Protein AF-A0A022KW13-F1 (afdb_monomer_lite)

Organism: NCBI:txid1249481

pLDDT: mean 88.08, std 11.49, range [49.09, 96.88]

Sequence (107 aa):
MLDVDGVTGADLTTGTSSSFSKFVAGTVDCEAESSAAGLAVYDEAMREAVTLLHGLDESNTVIGGITGRMPDGTEFTPLELDPAFPTDDHRLDYVVAASLYPRYGLA

Secondary structure (DSSP, 8-state):
----TTEEEEEEEEEE-TTS-EEEEEEEEE--SSHHHHHHHHHHHHHHHHHHHHHTT-TT-EEEEEEEE-TTS-EE-GGGT-TT--SSS--GGG-BGGGGHHHHT--

Foldseek 3Di:
DPDQPQFPDWDWDWDADPVRATEIAGETEGEDPDPVVQVVSVLSVLLVVLVVCVVVVVQRYQYQRYWYAYPVGDIDTCQVQQPPDDPPDDDSRRHTSNSCCVVNVHD

Radius of gyration: 13.18 Å; chains: 1; bounding box: 30×30×30 Å

Structure (mmCIF, N/CA/C/O backbone):
data_AF-A0A022KW13-F1
#
_entry.id   AF-A0A022KW13-F1
#
loop_
_atom_site.group_PDB
_atom_site.id
_atom_site.type_symbol
_atom_site.label_atom_id
_atom_site.label_alt_id
_atom_site.label_comp_id
_atom_site.label_asym_id
_atom_site.label_entity_id
_atom_site.label_seq_id
_atom_site.pdbx_PDB_ins_code
_atom_site.Cartn_x
_atom_site.Cartn_y
_atom_site.Cartn_z
_atom_site.occupancy
_atom_site.B_iso_or_equiv
_atom_site.auth_seq_id
_atom_site.auth_comp_id
_atom_site.auth_asym_id
_atom_site.auth_atom_id
_atom_site.pdbx_PDB_model_num
ATOM 1 N N . MET A 1 1 ? -10.719 -0.969 -11.805 1.00 49.94 1 MET A N 1
ATOM 2 C CA . MET A 1 1 ? -10.786 -0.641 -10.372 1.00 49.94 1 MET A CA 1
ATOM 3 C C . MET A 1 1 ? -10.482 -1.937 -9.658 1.00 49.94 1 MET A C 1
ATOM 5 O O . MET A 1 1 ? -11.165 -2.911 -9.945 1.00 49.94 1 MET A O 1
ATOM 9 N N . LEU A 1 2 ? -9.376 -1.990 -8.921 1.00 58.41 2 LEU A N 1
ATOM 10 C CA . LEU A 1 2 ? -9.042 -3.148 -8.094 1.00 58.41 2 LEU A CA 1
ATOM 11 C C . LEU A 1 2 ? -9.985 -3.084 -6.891 1.00 58.41 2 LEU A C 1
ATOM 13 O O . LEU A 1 2 ? -9.966 -2.092 -6.170 1.00 58.41 2 LEU A O 1
ATOM 17 N N . ASP A 1 3 ? -10.886 -4.055 -6.790 1.00 76.19 3 ASP A N 1
ATOM 18 C CA . ASP A 1 3 ? -11.900 -4.134 -5.738 1.00 76.19 3 ASP A CA 1
ATOM 19 C C . ASP A 1 3 ? -11.314 -4.982 -4.609 1.00 76.19 3 ASP A C 1
ATOM 21 O O . ASP A 1 3 ? -11.212 -6.202 -4.734 1.00 76.19 3 ASP A O 1
ATOM 25 N N . VAL A 1 4 ? -10.807 -4.317 -3.573 1.00 85.94 4 VAL A N 1
ATOM 26 C CA . VAL A 1 4 ? -10.240 -4.969 -2.390 1.00 85.94 4 VAL A CA 1
ATOM 27 C C . VAL A 1 4 ? -11.296 -4.906 -1.300 1.00 85.94 4 VAL A C 1
ATOM 29 O O . VAL A 1 4 ? -11.722 -3.818 -0.914 1.00 85.94 4 VAL A O 1
ATOM 32 N N . ASP A 1 5 ? -11.728 -6.069 -0.819 1.00 90.06 5 ASP A N 1
ATOM 33 C CA . ASP A 1 5 ? -12.749 -6.143 0.222 1.00 90.06 5 ASP A CA 1
ATOM 34 C C . ASP A 1 5 ? -12.284 -5.410 1.490 1.00 90.06 5 ASP A C 1
ATOM 36 O O . ASP A 1 5 ? -11.147 -5.567 1.938 1.00 90.06 5 ASP A O 1
ATOM 40 N N . GLY A 1 6 ? -13.156 -4.566 2.041 1.00 89.38 6 GLY A N 1
ATOM 41 C CA . GLY A 1 6 ? -12.837 -3.691 3.173 1.00 89.38 6 GLY A CA 1
ATOM 42 C C . GLY A 1 6 ? -12.129 -2.376 2.818 1.00 89.38 6 GLY A C 1
ATOM 43 O O . GLY A 1 6 ? -12.008 -1.518 3.692 1.00 89.38 6 GLY A O 1
ATOM 44 N N . VAL A 1 7 ? -11.703 -2.147 1.570 1.00 93.19 7 VAL A N 1
ATOM 45 C CA . VAL A 1 7 ? -11.224 -0.822 1.136 1.00 93.19 7 VAL A CA 1
ATOM 46 C C . VAL A 1 7 ? -12.414 0.041 0.730 1.00 93.19 7 VAL A C 1
ATOM 48 O O . VAL A 1 7 ? -13.157 -0.280 -0.194 1.00 93.19 7 VAL A O 1
ATOM 51 N N . THR A 1 8 ? -12.585 1.173 1.408 1.00 93.56 8 THR A N 1
ATOM 52 C CA . THR A 1 8 ? -13.699 2.107 1.164 1.00 93.56 8 THR A CA 1
ATOM 53 C C . THR A 1 8 ? -13.294 3.318 0.333 1.00 93.56 8 THR A C 1
ATOM 55 O O . THR A 1 8 ? -14.151 3.998 -0.236 1.00 93.56 8 THR A O 1
ATOM 58 N N . GLY A 1 9 ? -11.992 3.574 0.217 1.00 92.25 9 GLY A N 1
ATOM 59 C CA . GLY A 1 9 ? -11.446 4.700 -0.522 1.00 92.25 9 GLY A CA 1
ATOM 60 C C . GLY A 1 9 ? -9.948 4.562 -0.750 1.00 92.25 9 GLY A C 1
ATOM 61 O O . GLY A 1 9 ? -9.243 3.878 -0.011 1.00 92.25 9 GLY A O 1
ATOM 62 N N . ALA A 1 10 ? -9.459 5.213 -1.800 1.00 92.94 10 ALA A N 1
ATOM 63 C CA . ALA A 1 10 ? -8.033 5.362 -2.041 1.00 92.94 10 ALA A CA 1
ATOM 64 C C . ALA A 1 10 ? -7.776 6.714 -2.713 1.00 92.94 10 ALA A C 1
ATOM 66 O O . ALA A 1 10 ? -8.260 6.965 -3.819 1.00 92.94 10 ALA A O 1
ATOM 67 N N . ASP A 1 11 ? -7.003 7.568 -2.050 1.00 94.12 11 ASP A N 1
ATOM 68 C CA . ASP A 1 11 ? -6.487 8.820 -2.599 1.00 94.12 11 ASP A CA 1
ATOM 69 C C . ASP A 1 11 ? -4.980 8.662 -2.771 1.00 94.12 11 ASP A C 1
ATOM 71 O O . ASP A 1 11 ? -4.214 8.777 -1.815 1.00 94.12 11 ASP A O 1
ATOM 75 N N . LEU A 1 12 ? -4.564 8.298 -3.986 1.00 92.94 12 LEU A N 1
ATOM 76 C CA . LEU A 1 12 ? -3.173 8.001 -4.313 1.00 92.94 12 LEU A CA 1
ATOM 77 C C . LEU A 1 12 ? -2.653 8.977 -5.361 1.00 92.94 12 LEU A C 1
ATOM 79 O O . LEU A 1 12 ? -3.295 9.250 -6.375 1.00 92.94 12 LEU A O 1
ATOM 83 N N . THR A 1 13 ? -1.434 9.450 -5.140 1.00 93.50 13 THR A N 1
ATOM 84 C CA . THR A 1 13 ? -0.678 10.279 -6.071 1.00 93.50 13 THR A CA 1
ATOM 85 C C . THR A 1 13 ? 0.599 9.564 -6.475 1.00 93.50 13 THR A C 1
ATOM 87 O O . THR A 1 13 ? 1.328 9.018 -5.647 1.00 93.50 13 THR A O 1
ATOM 90 N N . THR A 1 14 ? 0.898 9.620 -7.769 1.00 93.38 14 THR A N 1
ATOM 91 C CA . THR A 1 14 ? 2.166 9.159 -8.331 1.00 93.38 14 THR A CA 1
ATOM 92 C C . THR A 1 14 ? 3.017 10.347 -8.750 1.00 93.38 14 THR A C 1
ATOM 94 O O . THR A 1 14 ? 2.489 11.333 -9.269 1.00 93.38 14 THR A O 1
ATOM 97 N N . GLY A 1 15 ? 4.334 10.247 -8.621 1.00 92.88 15 GLY A N 1
ATOM 98 C CA . GLY A 1 15 ? 5.218 11.310 -9.078 1.00 92.88 15 GLY A CA 1
ATOM 99 C C . GLY A 1 15 ? 6.677 10.903 -9.164 1.00 92.88 15 GLY A C 1
ATOM 100 O O . GLY A 1 15 ? 7.035 9.728 -9.114 1.00 92.88 15 GLY A O 1
ATOM 101 N N . THR A 1 16 ? 7.531 11.909 -9.315 1.00 92.88 16 THR A N 1
ATOM 102 C CA . THR A 1 16 ? 8.985 11.761 -9.272 1.00 92.88 16 THR A CA 1
ATOM 103 C C . THR A 1 16 ? 9.536 12.719 -8.226 1.00 92.88 16 THR A C 1
ATOM 105 O O . THR A 1 16 ? 9.193 13.901 -8.220 1.00 92.88 16 THR A O 1
ATOM 108 N N . SER A 1 17 ? 10.353 12.205 -7.314 1.00 85.88 17 SER A N 1
ATOM 109 C CA . SER A 1 17 ? 10.981 12.986 -6.253 1.00 85.88 17 SER A CA 1
ATOM 110 C C . SER A 1 17 ? 12.130 13.850 -6.790 1.00 85.88 17 SER A C 1
ATOM 112 O O . SER A 1 17 ? 12.604 13.684 -7.917 1.00 85.88 17 SER A O 1
ATOM 114 N N . SER A 1 18 ? 12.653 14.742 -5.946 1.00 83.00 18 SER A N 1
ATOM 115 C CA . SER A 1 18 ? 13.866 15.521 -6.237 1.00 83.00 18 SER A CA 1
ATOM 116 C C . SER A 1 18 ? 15.128 14.662 -6.407 1.00 83.00 18 SER A C 1
ATOM 118 O O . SER A 1 18 ? 16.110 15.134 -6.976 1.00 83.00 18 SER A O 1
ATOM 120 N N . SER A 1 19 ? 15.103 13.404 -5.952 1.00 83.38 19 SER A N 1
ATOM 121 C CA . SER A 1 19 ? 16.158 12.411 -6.181 1.00 83.38 19 SER A CA 1
ATOM 122 C C . SER A 1 19 ? 15.963 11.603 -7.469 1.00 83.38 19 SER A C 1
ATOM 124 O O . SER A 1 19 ? 16.662 10.613 -7.663 1.00 83.38 19 SER A O 1
ATOM 126 N N . PHE A 1 20 ? 15.032 12.007 -8.342 1.00 85.50 20 PHE A N 1
ATOM 127 C CA . PHE A 1 20 ? 14.667 11.301 -9.577 1.00 85.50 20 PHE A CA 1
ATOM 128 C C . PHE A 1 20 ? 14.104 9.887 -9.354 1.00 85.50 20 PHE A C 1
ATOM 130 O O . PHE A 1 20 ? 14.108 9.063 -10.267 1.00 85.50 20 PHE A O 1
ATOM 137 N N . SER A 1 21 ? 13.580 9.611 -8.158 1.00 86.88 21 SER A N 1
ATOM 138 C CA . SER A 1 21 ? 12.922 8.343 -7.837 1.00 86.88 21 SER A CA 1
ATOM 139 C C . SER A 1 21 ? 11.426 8.453 -8.109 1.00 86.88 21 SER A C 1
ATOM 141 O O . SER A 1 21 ? 10.798 9.439 -7.719 1.00 86.88 21 SER A O 1
ATOM 143 N N . LYS A 1 22 ? 10.832 7.446 -8.755 1.00 93.94 22 LYS A N 1
ATOM 144 C CA . LYS A 1 22 ? 9.371 7.348 -8.849 1.00 93.94 22 LYS A CA 1
ATOM 145 C C . LYS A 1 22 ? 8.788 7.023 -7.479 1.00 93.94 22 LYS A C 1
ATOM 147 O O . LYS A 1 22 ? 9.405 6.285 -6.711 1.00 93.94 22 LYS A O 1
ATOM 152 N N . PHE A 1 23 ? 7.606 7.550 -7.188 1.00 94.12 23 PHE A N 1
ATOM 153 C CA . PHE A 1 23 ? 6.890 7.232 -5.958 1.00 94.12 23 PHE A CA 1
ATOM 154 C C . PHE A 1 23 ? 5.391 7.074 -6.194 1.00 94.12 23 PHE A C 1
ATOM 156 O O . PHE A 1 23 ? 4.827 7.684 -7.107 1.00 94.12 23 PHE A O 1
ATOM 163 N N . VAL A 1 24 ? 4.767 6.302 -5.311 1.00 94.25 24 VAL A N 1
ATOM 164 C CA . VAL A 1 24 ? 3.331 6.282 -5.043 1.00 94.25 24 VAL A CA 1
ATOM 165 C C . VAL A 1 24 ? 3.149 6.614 -3.565 1.00 94.25 24 VAL A C 1
ATOM 167 O O . VAL A 1 24 ? 3.822 6.044 -2.708 1.00 94.25 24 VAL A O 1
ATOM 170 N N . ALA A 1 25 ? 2.276 7.566 -3.266 1.00 93.69 25 ALA A N 1
ATOM 171 C CA . ALA A 1 25 ? 1.977 7.984 -1.903 1.00 93.69 25 ALA A CA 1
ATOM 172 C C . ALA A 1 25 ? 0.510 8.389 -1.783 1.00 93.69 25 ALA A C 1
ATOM 174 O O . ALA A 1 25 ? -0.116 8.744 -2.781 1.00 93.69 25 ALA A O 1
ATOM 175 N N . GLY A 1 26 ? -0.030 8.361 -0.572 1.00 93.69 26 GLY A N 1
ATOM 176 C CA . GLY A 1 26 ? -1.421 8.706 -0.322 1.00 93.69 26 GLY A CA 1
ATOM 177 C C . GLY A 1 26 ? -2.051 7.826 0.744 1.00 93.69 26 GLY A C 1
ATOM 178 O O . GLY A 1 26 ? -1.349 7.164 1.504 1.00 93.69 26 GLY A O 1
ATOM 179 N N . THR A 1 27 ? -3.378 7.841 0.814 1.00 96.00 27 THR A N 1
ATOM 180 C CA . THR A 1 27 ? -4.137 7.119 1.843 1.00 96.00 27 THR A CA 1
ATOM 181 C C . THR A 1 27 ? -5.036 6.058 1.221 1.00 96.00 27 THR A C 1
ATOM 183 O O . THR A 1 27 ? -5.680 6.306 0.202 1.00 96.00 27 THR A O 1
ATOM 186 N N . VAL A 1 28 ? -5.090 4.888 1.853 1.00 95.94 28 VAL A N 1
ATOM 187 C CA . VAL A 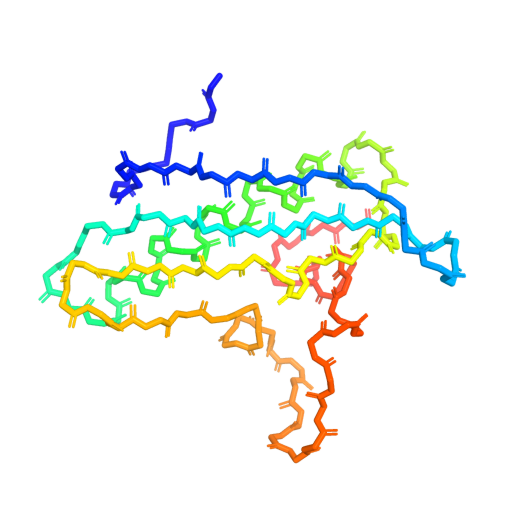1 28 ? -6.067 3.826 1.595 1.00 95.94 28 VAL A CA 1
ATOM 188 C C . VAL A 1 28 ? -6.985 3.728 2.809 1.00 95.94 28 VAL A C 1
ATOM 190 O O . VAL A 1 28 ? -6.551 3.341 3.894 1.00 95.94 28 VAL A O 1
ATOM 193 N N . ASP A 1 29 ? -8.252 4.083 2.638 1.00 96.69 29 ASP A N 1
ATOM 194 C CA . ASP A 1 29 ? -9.249 4.020 3.703 1.00 96.69 29 ASP A CA 1
ATOM 195 C C . ASP A 1 29 ? -9.745 2.575 3.864 1.00 96.69 29 ASP A C 1
ATOM 197 O O . ASP A 1 29 ? -10.296 1.978 2.936 1.00 96.69 29 ASP A O 1
ATOM 201 N N . CYS A 1 30 ? -9.542 2.012 5.053 1.00 94.75 30 CYS A N 1
ATOM 202 C CA . CYS A 1 30 ? -9.822 0.621 5.399 1.00 94.75 30 CYS A CA 1
ATOM 203 C C . CYS A 1 30 ? -10.948 0.560 6.439 1.00 94.75 30 CYS A C 1
ATOM 205 O O . CYS A 1 30 ? -10.830 1.133 7.523 1.00 94.75 30 CYS A O 1
ATOM 207 N N . GLU A 1 31 ? -12.025 -0.165 6.153 1.00 93.81 31 GLU A N 1
ATOM 208 C CA . GLU A 1 31 ? -13.115 -0.417 7.095 1.00 93.81 31 GLU A CA 1
ATOM 209 C C . GLU A 1 31 ? -12.999 -1.832 7.668 1.00 93.81 31 GLU A C 1
ATOM 211 O O . GLU A 1 31 ? -13.066 -2.826 6.949 1.00 93.81 31 GLU A O 1
ATOM 216 N N . ALA A 1 32 ? -12.792 -1.921 8.984 1.00 93.38 32 ALA A N 1
ATOM 217 C CA . ALA A 1 32 ? -12.640 -3.187 9.690 1.00 93.38 32 ALA A CA 1
ATOM 218 C C . ALA A 1 32 ? -13.026 -3.062 11.171 1.00 93.38 32 ALA A C 1
ATOM 220 O O . ALA A 1 32 ? -12.955 -1.985 11.761 1.00 93.38 32 ALA A O 1
ATOM 221 N N . GLU A 1 33 ? -13.385 -4.185 11.798 1.00 91.50 33 GLU A N 1
ATOM 222 C CA . GLU A 1 33 ? -13.813 -4.234 13.208 1.00 91.50 33 GLU A CA 1
ATOM 223 C C . GLU A 1 33 ? -12.647 -4.201 14.219 1.00 91.50 33 GLU A C 1
ATOM 225 O O . GLU A 1 33 ? -12.865 -4.068 15.422 1.00 91.50 33 GLU A O 1
ATOM 230 N N . SER A 1 34 ? -11.401 -4.361 13.761 1.00 93.75 34 SER A N 1
ATOM 231 C CA . SER A 1 34 ? -10.205 -4.348 14.615 1.00 93.75 34 SER A CA 1
ATOM 232 C C . SER A 1 34 ? -8.959 -3.930 13.839 1.00 93.75 34 SER A C 1
ATOM 234 O O . SER A 1 34 ? -8.907 -4.115 12.625 1.00 93.75 34 SER A O 1
ATOM 236 N N . SER A 1 35 ? -7.920 -3.458 14.535 1.00 91.19 35 SER A N 1
ATOM 237 C CA . SER A 1 35 ? -6.649 -3.077 13.902 1.00 91.19 35 SER A CA 1
ATOM 238 C C . SER A 1 35 ? -5.971 -4.244 13.176 1.00 91.19 35 SER A C 1
ATOM 240 O O . SER A 1 35 ? -5.384 -4.046 12.123 1.00 91.19 35 SER A O 1
ATOM 242 N N . ALA A 1 36 ? -6.089 -5.476 13.688 1.00 93.19 36 ALA A N 1
ATOM 243 C CA . ALA A 1 36 ? -5.534 -6.655 13.018 1.00 93.19 36 ALA A CA 1
ATOM 244 C C . ALA A 1 36 ? -6.261 -6.969 11.699 1.00 93.19 36 ALA A C 1
ATOM 246 O O . ALA A 1 36 ? -5.623 -7.314 10.707 1.00 93.19 36 ALA A O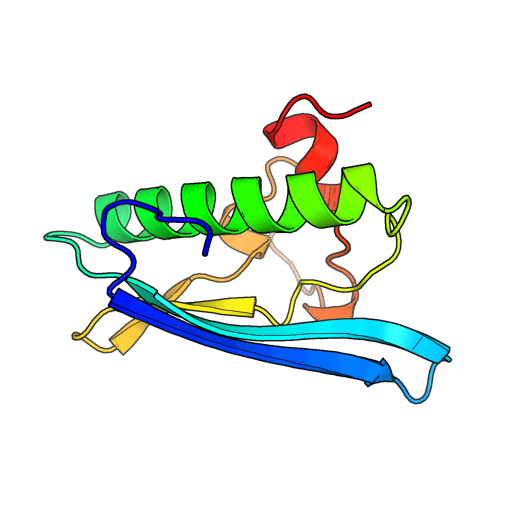 1
ATOM 247 N N . ALA A 1 37 ? -7.590 -6.824 11.679 1.00 93.56 37 ALA A N 1
ATOM 248 C CA . ALA A 1 37 ? -8.374 -6.963 10.455 1.00 93.56 37 ALA A CA 1
ATOM 249 C C . ALA A 1 37 ? -8.109 -5.801 9.483 1.00 93.56 37 ALA A C 1
ATOM 251 O O . ALA A 1 37 ? -7.958 -6.033 8.290 1.00 93.56 37 ALA A O 1
ATOM 252 N N . GLY A 1 38 ? -7.969 -4.574 9.995 1.00 94.31 38 GLY A N 1
ATOM 253 C CA . GLY A 1 38 ? -7.592 -3.404 9.201 1.00 94.31 38 GLY A CA 1
ATOM 254 C C . GLY A 1 38 ? -6.224 -3.567 8.540 1.00 94.31 38 GLY A C 1
ATOM 255 O O . GLY A 1 38 ? -6.090 -3.298 7.350 1.00 94.31 38 GLY A O 1
ATOM 256 N N . LEU A 1 39 ? -5.237 -4.101 9.266 1.00 94.75 39 LEU A N 1
ATOM 257 C CA . LEU A 1 39 ? -3.919 -4.403 8.711 1.00 94.75 39 LEU A CA 1
ATOM 258 C C . LEU A 1 39 ? -3.994 -5.468 7.608 1.00 94.75 39 LEU A C 1
ATOM 260 O O . LEU A 1 39 ? -3.269 -5.365 6.627 1.00 94.75 39 LEU A O 1
ATOM 264 N N . ALA A 1 40 ? -4.874 -6.466 7.732 1.00 94.88 40 ALA A N 1
ATOM 265 C CA . ALA A 1 40 ? -5.071 -7.474 6.688 1.00 94.88 40 ALA A CA 1
ATOM 266 C C . ALA A 1 40 ? -5.706 -6.886 5.414 1.00 94.88 40 ALA A C 1
ATOM 268 O O . ALA A 1 40 ? -5.274 -7.217 4.313 1.00 94.88 40 ALA A O 1
ATOM 269 N N . VAL A 1 41 ? -6.685 -5.984 5.557 1.00 95.50 41 VAL A N 1
ATOM 270 C CA . VAL A 1 41 ? -7.269 -5.232 4.429 1.00 95.50 41 VAL A CA 1
ATOM 271 C C . VAL A 1 41 ? -6.201 -4.373 3.749 1.00 95.50 41 VAL A C 1
ATOM 273 O O . VAL A 1 41 ? -6.068 -4.381 2.526 1.00 95.50 41 VAL A O 1
ATOM 276 N N . TYR A 1 42 ? -5.400 -3.664 4.543 1.00 95.94 42 TYR A N 1
ATOM 277 C CA . TYR A 1 42 ? -4.300 -2.855 4.035 1.00 95.94 42 TYR A CA 1
ATOM 278 C C . TYR A 1 42 ? -3.226 -3.701 3.330 1.00 95.94 42 TYR A C 1
ATOM 280 O O . TYR A 1 42 ? -2.774 -3.329 2.249 1.00 95.94 42 TYR A O 1
ATOM 288 N N . ASP A 1 43 ? -2.851 -4.855 3.888 1.00 95.69 43 ASP A N 1
ATOM 289 C CA . ASP A 1 43 ? -1.904 -5.792 3.269 1.00 95.69 43 ASP A CA 1
ATOM 290 C C . ASP A 1 43 ? -2.395 -6.281 1.906 1.00 95.69 43 ASP A C 1
ATOM 292 O O . ASP A 1 43 ? -1.632 -6.316 0.944 1.00 95.69 43 ASP A O 1
ATOM 296 N N . GLU A 1 44 ? -3.682 -6.598 1.795 1.00 95.56 44 GLU A N 1
ATOM 297 C CA . GLU A 1 44 ? -4.299 -6.997 0.533 1.00 95.56 44 GLU A CA 1
ATOM 298 C C . GLU A 1 44 ? -4.284 -5.859 -0.501 1.00 95.56 44 GLU A C 1
ATOM 300 O O . GLU A 1 44 ? -3.941 -6.071 -1.668 1.00 95.56 44 GLU A O 1
ATOM 305 N N . ALA A 1 45 ? -4.572 -4.627 -0.075 1.00 95.00 45 ALA A N 1
ATOM 306 C CA . ALA A 1 45 ? -4.478 -3.454 -0.942 1.00 95.00 45 ALA A CA 1
ATOM 307 C C . ALA A 1 45 ? -3.040 -3.220 -1.436 1.00 95.00 45 ALA A C 1
ATOM 309 O O . ALA A 1 45 ? -2.810 -2.949 -2.620 1.00 95.00 45 ALA A O 1
ATOM 310 N N . MET A 1 46 ? -2.059 -3.380 -0.547 1.00 95.25 46 MET A N 1
ATOM 311 C CA . MET A 1 46 ? -0.641 -3.290 -0.882 1.00 95.25 46 MET A CA 1
ATOM 312 C C . MET A 1 46 ? -0.198 -4.426 -1.807 1.00 95.25 46 MET A C 1
ATOM 314 O O . MET A 1 46 ? 0.546 -4.167 -2.754 1.00 95.25 46 MET A O 1
ATOM 318 N N . ARG A 1 47 ? -0.698 -5.653 -1.618 1.00 95.25 47 ARG A N 1
ATOM 319 C CA . ARG A 1 47 ? -0.447 -6.792 -2.513 1.00 95.25 47 ARG A CA 1
ATOM 320 C C . ARG A 1 47 ? -0.849 -6.465 -3.944 1.00 95.25 47 ARG A C 1
ATOM 322 O O . ARG A 1 47 ? -0.057 -6.677 -4.862 1.00 95.25 47 ARG A O 1
ATOM 329 N N . GLU A 1 48 ? -2.049 -5.931 -4.145 1.00 94.19 48 GLU A N 1
ATOM 330 C CA . GLU A 1 48 ? -2.539 -5.548 -5.472 1.00 94.19 48 GLU A CA 1
ATOM 331 C C . GLU A 1 48 ? -1.712 -4.405 -6.082 1.00 94.19 48 GLU A C 1
ATOM 333 O O . GLU A 1 48 ? -1.286 -4.492 -7.237 1.00 94.19 48 GLU A O 1
ATOM 338 N N . ALA A 1 49 ? -1.398 -3.364 -5.302 1.00 93.19 49 ALA A N 1
ATOM 339 C CA . ALA A 1 49 ? -0.567 -2.251 -5.761 1.00 93.19 49 ALA A CA 1
ATOM 340 C C . ALA A 1 49 ? 0.844 -2.707 -6.177 1.00 93.19 49 ALA A C 1
ATOM 342 O O . ALA A 1 49 ? 1.330 -2.349 -7.252 1.00 93.19 49 ALA A O 1
ATOM 343 N N . VAL A 1 50 ? 1.493 -3.534 -5.356 1.00 94.44 50 VAL A N 1
ATOM 344 C CA . VAL A 1 50 ? 2.836 -4.069 -5.617 1.00 94.44 50 VAL A CA 1
ATOM 345 C C . VAL A 1 50 ? 2.828 -5.032 -6.802 1.00 94.44 50 VAL A C 1
ATOM 347 O O . VAL A 1 50 ? 3.736 -4.975 -7.628 1.00 94.44 50 VAL A O 1
ATOM 350 N N . THR A 1 51 ? 1.790 -5.860 -6.945 1.00 95.12 51 THR A N 1
ATOM 351 C CA . THR A 1 51 ? 1.625 -6.755 -8.104 1.00 95.12 51 THR A CA 1
ATOM 352 C C . THR A 1 51 ? 1.484 -5.960 -9.402 1.00 95.12 51 THR A C 1
ATOM 354 O O . THR A 1 51 ? 2.089 -6.309 -10.417 1.00 95.12 51 THR A O 1
ATOM 357 N N . LEU A 1 52 ? 0.737 -4.854 -9.378 1.00 94.06 52 LEU A N 1
ATOM 358 C CA . LEU A 1 52 ? 0.610 -3.963 -10.528 1.00 94.06 52 LEU A CA 1
ATOM 359 C C . LEU A 1 52 ? 1.951 -3.310 -10.886 1.00 94.06 52 LEU A C 1
ATOM 361 O O . LEU A 1 52 ? 2.328 -3.305 -12.056 1.00 94.06 52 LEU A O 1
ATOM 365 N N . LEU A 1 53 ? 2.690 -2.791 -9.9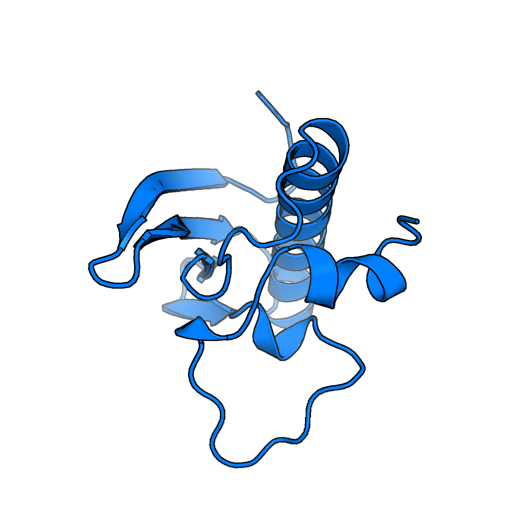00 1.00 94.25 53 LEU A N 1
ATOM 366 C CA . LEU A 1 53 ? 4.016 -2.202 -10.124 1.00 94.25 53 LEU A CA 1
ATOM 367 C C . LEU A 1 53 ? 5.020 -3.236 -10.652 1.00 94.25 53 LEU A C 1
ATOM 369 O O . LEU A 1 53 ? 5.793 -2.927 -11.556 1.00 94.25 53 LEU A O 1
ATOM 373 N N . HIS A 1 54 ? 4.974 -4.470 -10.145 1.00 95.00 54 HIS A N 1
ATOM 374 C CA . HIS A 1 54 ? 5.788 -5.581 -10.642 1.00 95.00 54 HIS A CA 1
ATOM 375 C C . HIS A 1 54 ? 5.493 -5.886 -12.113 1.00 95.00 54 HIS A C 1
ATOM 377 O O . HIS A 1 54 ? 6.417 -5.931 -12.922 1.00 95.00 54 HIS A O 1
ATOM 383 N N . GLY A 1 55 ? 4.215 -5.983 -12.490 1.00 94.69 55 GLY A N 1
ATOM 384 C CA . GLY A 1 55 ? 3.807 -6.201 -13.882 1.00 94.69 55 GLY A CA 1
ATOM 385 C C . GLY A 1 55 ? 4.212 -5.075 -14.845 1.00 94.69 55 GLY A C 1
ATOM 386 O O . GLY A 1 55 ? 4.280 -5.301 -16.053 1.00 94.69 55 GLY A O 1
ATOM 387 N N . LEU A 1 56 ? 4.497 -3.879 -14.322 1.00 93.75 56 LEU A N 1
ATOM 388 C CA . LEU A 1 56 ? 5.001 -2.724 -15.072 1.00 93.75 56 LEU A CA 1
ATOM 389 C C . LEU A 1 56 ? 6.535 -2.588 -15.042 1.00 93.75 56 LEU A C 1
ATOM 391 O O . LEU A 1 56 ? 7.054 -1.628 -15.606 1.00 93.75 56 LEU A O 1
ATOM 395 N N . ASP A 1 57 ? 7.253 -3.522 -14.410 1.00 92.94 57 ASP A N 1
ATOM 396 C CA . ASP A 1 57 ? 8.706 -3.464 -14.177 1.00 92.94 57 ASP A CA 1
ATOM 397 C C . ASP A 1 57 ? 9.152 -2.221 -13.370 1.00 92.94 57 ASP A C 1
ATOM 399 O O . ASP A 1 57 ? 10.241 -1.671 -13.528 1.00 92.94 57 ASP A O 1
ATOM 403 N N . GLU A 1 58 ? 8.300 -1.758 -12.452 1.00 92.62 58 GLU A N 1
ATOM 404 C CA . GLU A 1 58 ? 8.504 -0.554 -11.634 1.00 92.62 58 GLU A CA 1
ATOM 405 C C . GLU A 1 58 ? 9.065 -0.885 -10.237 1.00 92.62 58 GLU A C 1
ATOM 407 O O . GLU A 1 58 ? 8.682 -0.288 -9.228 1.00 92.62 58 GLU A O 1
ATOM 412 N N . SER A 1 59 ? 10.002 -1.835 -10.175 1.00 91.06 59 SER A N 1
ATOM 413 C CA . SER A 1 59 ? 10.556 -2.421 -8.938 1.00 91.06 59 SER A CA 1
ATOM 414 C C . SER A 1 59 ? 11.145 -1.417 -7.938 1.00 91.06 59 SER A C 1
ATOM 416 O O . SER A 1 59 ? 11.051 -1.619 -6.727 1.00 91.06 59 SER A O 1
ATOM 418 N N . ASN A 1 60 ? 11.706 -0.314 -8.436 1.00 91.88 60 ASN A N 1
ATOM 419 C CA . ASN A 1 60 ? 12.336 0.736 -7.628 1.00 91.88 60 ASN A CA 1
ATOM 420 C C . ASN A 1 60 ? 11.381 1.877 -7.238 1.00 91.88 60 ASN A C 1
ATOM 422 O O . ASN A 1 60 ? 11.828 2.891 -6.699 1.00 91.88 60 ASN A O 1
ATOM 426 N N . THR A 1 61 ? 10.086 1.759 -7.538 1.00 94.31 61 THR A N 1
ATOM 427 C CA . THR A 1 61 ? 9.106 2.775 -7.146 1.00 94.31 61 THR A CA 1
ATOM 428 C C . THR A 1 61 ? 8.939 2.777 -5.635 1.00 94.31 61 THR A C 1
ATOM 430 O O . THR A 1 61 ? 8.653 1.741 -5.036 1.00 94.31 61 THR A O 1
ATOM 433 N N . VAL A 1 62 ? 9.112 3.947 -5.022 1.00 93.62 62 VAL A N 1
ATOM 434 C CA . VAL A 1 62 ? 8.936 4.149 -3.582 1.00 93.62 62 VAL A CA 1
ATOM 435 C C . VAL A 1 62 ? 7.450 4.063 -3.245 1.00 93.62 62 VAL A C 1
ATOM 437 O O . VAL A 1 62 ? 6.643 4.788 -3.821 1.00 93.62 62 VAL A O 1
ATOM 440 N N . ILE A 1 63 ? 7.101 3.195 -2.302 1.00 93.38 63 ILE A N 1
ATOM 441 C CA . ILE A 1 63 ? 5.727 2.961 -1.830 1.00 93.38 63 ILE A CA 1
ATOM 442 C C . ILE A 1 63 ? 5.557 3.276 -0.343 1.00 93.38 63 ILE A C 1
ATOM 444 O O . ILE A 1 63 ? 4.447 3.203 0.171 1.00 93.38 63 ILE A O 1
ATOM 448 N N . GLY A 1 64 ? 6.631 3.659 0.355 1.00 90.50 64 GLY A N 1
ATOM 449 C CA . GLY A 1 64 ? 6.599 3.989 1.783 1.00 90.50 64 GLY A CA 1
ATOM 450 C C . GLY A 1 64 ? 5.635 5.109 2.176 1.00 90.50 64 GLY A C 1
ATOM 451 O O . GLY A 1 64 ? 5.286 5.225 3.343 1.00 90.50 64 GLY A O 1
ATOM 452 N N . GLY A 1 65 ? 5.201 5.928 1.214 1.00 91.50 65 GLY A N 1
ATOM 453 C CA . GLY A 1 65 ? 4.220 6.988 1.431 1.00 91.50 65 GLY A CA 1
ATOM 454 C C . GLY A 1 65 ? 2.759 6.545 1.321 1.00 91.50 65 GLY A C 1
ATOM 455 O O . GLY A 1 65 ? 1.890 7.412 1.368 1.00 91.50 65 GLY A O 1
ATOM 456 N N . ILE A 1 66 ? 2.471 5.258 1.096 1.00 94.69 66 ILE A N 1
ATOM 457 C CA . ILE A 1 66 ? 1.100 4.730 1.071 1.00 94.69 66 ILE A CA 1
ATOM 458 C C . ILE A 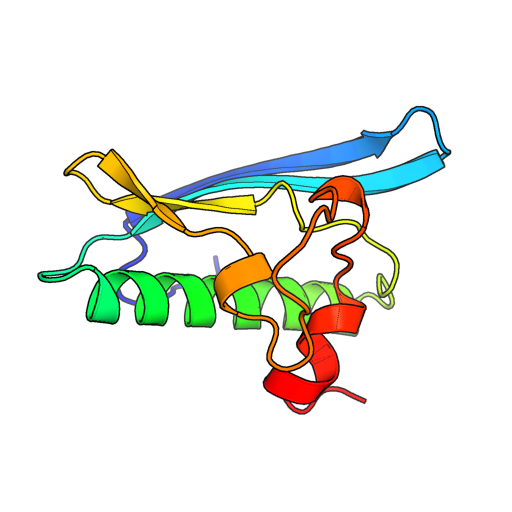1 66 ? 0.704 4.338 2.492 1.00 94.69 66 ILE A C 1
ATOM 460 O O . ILE A 1 66 ? 1.222 3.359 3.017 1.00 94.69 66 ILE A O 1
ATOM 464 N N . THR A 1 67 ? -0.243 5.048 3.090 1.00 95.44 67 THR A N 1
ATOM 465 C CA . THR A 1 67 ? -0.717 4.790 4.456 1.00 95.44 67 THR A CA 1
ATOM 466 C C . THR A 1 67 ? -2.112 4.171 4.423 1.00 95.44 67 THR A C 1
ATOM 468 O O . THR A 1 67 ? -2.996 4.670 3.731 1.00 95.44 67 THR A O 1
ATOM 471 N N . GLY A 1 68 ? -2.336 3.092 5.166 1.00 95.50 68 GLY A N 1
ATOM 472 C CA . GLY A 1 68 ? -3.678 2.579 5.444 1.00 95.50 68 GLY A CA 1
ATOM 473 C C . GLY A 1 68 ? -4.304 3.361 6.593 1.00 95.50 68 GLY A C 1
ATOM 474 O O . GLY A 1 68 ? -3.610 3.662 7.557 1.00 95.50 68 GLY A O 1
ATOM 475 N N . ARG A 1 69 ? -5.590 3.702 6.528 1.00 96.88 69 ARG A N 1
ATOM 476 C CA . ARG A 1 69 ? -6.267 4.468 7.583 1.00 96.88 69 ARG A CA 1
ATOM 477 C C . ARG A 1 69 ? -7.634 3.889 7.914 1.00 96.88 69 ARG A C 1
ATOM 479 O O . ARG A 1 69 ? -8.443 3.665 7.023 1.00 96.88 69 ARG A O 1
ATOM 486 N N . MET A 1 70 ? -7.914 3.710 9.201 1.00 96.44 70 MET A N 1
ATOM 487 C CA . MET A 1 70 ? -9.231 3.313 9.706 1.00 96.44 70 MET A CA 1
ATOM 488 C C . MET A 1 70 ? -10.077 4.524 10.149 1.00 96.44 70 MET A C 1
ATOM 490 O O . MET A 1 70 ? -9.528 5.597 10.431 1.00 96.44 70 MET A O 1
ATOM 494 N N . PRO A 1 71 ? -11.415 4.380 10.278 1.00 93.50 71 PRO A N 1
ATOM 495 C CA . PRO A 1 71 ? -12.300 5.465 10.719 1.00 93.50 71 PRO A CA 1
ATOM 496 C C . PRO A 1 71 ? -11.994 6.016 12.119 1.00 93.50 71 PRO A C 1
ATOM 498 O O . PRO A 1 71 ? -12.298 7.174 12.401 1.00 93.50 71 PRO A O 1
ATOM 501 N N . ASP A 1 72 ? -11.393 5.203 12.991 1.00 92.06 72 ASP A N 1
ATOM 502 C CA . ASP A 1 72 ? -10.986 5.589 14.348 1.00 92.06 72 ASP A CA 1
ATOM 503 C C . ASP A 1 72 ? -9.648 6.352 14.399 1.00 92.06 72 ASP A C 1
ATOM 505 O O . ASP A 1 72 ? -9.250 6.823 15.465 1.00 92.06 72 ASP A O 1
ATOM 509 N N . GLY A 1 73 ? -8.982 6.516 13.250 1.00 92.06 73 GLY A N 1
ATOM 510 C CA . GLY A 1 73 ? -7.694 7.192 13.122 1.00 92.06 73 GLY A CA 1
ATOM 511 C C . GLY A 1 73 ? -6.478 6.278 13.262 1.00 92.06 73 GLY A C 1
ATOM 512 O O . GLY A 1 73 ? -5.362 6.789 13.231 1.00 92.06 73 GLY A O 1
ATOM 513 N N . THR A 1 74 ? -6.658 4.960 13.402 1.00 93.75 74 THR A N 1
ATOM 514 C CA . THR A 1 74 ? -5.548 4.000 13.308 1.00 93.75 74 THR A CA 1
ATOM 515 C C . THR A 1 74 ? -4.912 4.086 11.923 1.00 93.75 74 THR A C 1
ATOM 517 O O . THR A 1 74 ? -5.622 4.050 10.915 1.00 93.75 74 THR A O 1
ATOM 520 N N . GLU A 1 75 ? -3.584 4.185 11.878 1.00 94.62 75 GLU A N 1
ATOM 521 C CA . GLU A 1 75 ? -2.807 4.234 10.641 1.00 94.62 75 GLU A CA 1
ATOM 522 C C . GLU A 1 75 ? -1.904 3.007 10.519 1.00 94.62 75 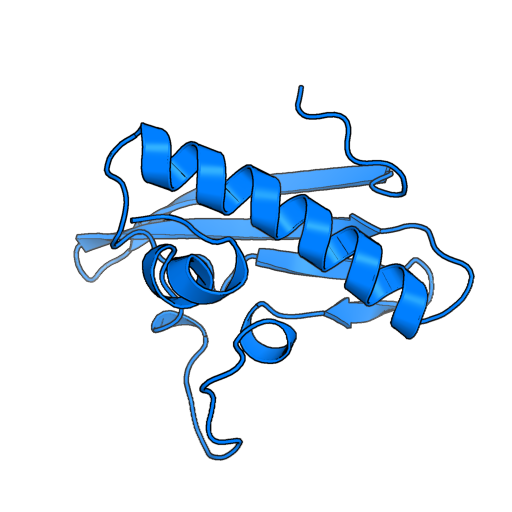GLU A C 1
ATOM 524 O O . GLU A 1 75 ? -1.343 2.548 11.514 1.00 94.62 75 GLU A O 1
ATOM 529 N N . PHE A 1 76 ? -1.761 2.517 9.290 1.00 93.25 76 PHE A N 1
ATOM 530 C CA . PHE A 1 76 ? -0.868 1.433 8.913 1.00 93.25 76 PHE A CA 1
ATOM 531 C C . PHE A 1 76 ? 0.141 1.924 7.888 1.00 93.25 76 PHE A C 1
ATOM 533 O O . PHE A 1 76 ? -0.204 2.661 6.963 1.00 93.25 76 PHE A O 1
ATOM 540 N N . THR A 1 77 ? 1.382 1.481 8.005 1.00 92.06 77 THR A N 1
ATOM 541 C CA . THR A 1 77 ? 2.448 1.819 7.059 1.00 92.06 77 THR A CA 1
ATOM 542 C C . THR A 1 77 ? 3.012 0.568 6.395 1.00 92.06 77 THR A C 1
ATOM 544 O O . THR A 1 77 ? 2.929 -0.525 6.963 1.00 92.06 77 THR A O 1
ATOM 547 N N . PRO A 1 78 ? 3.677 0.692 5.231 1.00 88.94 78 PRO A N 1
ATOM 548 C CA . PRO A 1 78 ? 4.275 -0.459 4.556 1.00 88.94 78 PRO A CA 1
ATOM 549 C C . PRO A 1 78 ? 5.332 -1.175 5.409 1.00 88.94 78 PRO A C 1
ATOM 551 O O . PRO A 1 78 ? 5.622 -2.345 5.174 1.00 88.94 78 PRO A O 1
ATOM 554 N N . LEU A 1 79 ? 5.889 -0.490 6.418 1.00 86.06 79 LEU A N 1
ATOM 555 C CA . LEU A 1 79 ? 6.831 -1.069 7.378 1.00 86.06 79 LEU A CA 1
ATOM 556 C C . LEU A 1 79 ? 6.216 -2.212 8.189 1.00 86.06 79 LEU A C 1
ATOM 558 O O . LEU A 1 79 ? 6.918 -3.159 8.520 1.00 86.06 79 LEU A O 1
ATOM 562 N N . GLU A 1 80 ? 4.919 -2.154 8.491 1.00 86.62 80 GLU A N 1
ATOM 563 C CA . GLU A 1 80 ? 4.226 -3.215 9.236 1.00 86.62 80 GLU A CA 1
ATOM 564 C C . GLU A 1 80 ? 4.042 -4.492 8.407 1.00 86.62 80 GLU A C 1
ATOM 566 O O . GLU A 1 80 ? 3.765 -5.559 8.956 1.00 86.62 80 GLU A O 1
ATOM 571 N N . LEU A 1 81 ? 4.207 -4.395 7.086 1.00 85.25 81 LEU A N 1
ATOM 572 C CA . LEU A 1 81 ? 4.065 -5.512 6.161 1.00 85.25 81 LEU A CA 1
ATOM 573 C C . LEU A 1 81 ? 5.403 -6.173 5.832 1.00 85.25 81 LEU A C 1
ATOM 575 O O . LEU A 1 81 ? 5.415 -7.348 5.456 1.00 85.25 81 LEU A O 1
ATOM 579 N N . ASP A 1 82 ? 6.521 -5.461 5.972 1.00 72.75 82 ASP A N 1
ATOM 580 C CA . ASP A 1 82 ? 7.822 -5.977 5.564 1.00 72.75 82 ASP A CA 1
ATOM 581 C C . ASP A 1 82 ? 8.389 -6.995 6.582 1.00 72.75 82 ASP A C 1
ATOM 583 O O . ASP A 1 82 ? 8.721 -6.638 7.716 1.00 72.75 82 ASP A O 1
ATOM 587 N N . PRO A 1 83 ? 8.533 -8.281 6.200 1.00 60.22 83 PRO A N 1
ATOM 588 C CA . PRO A 1 83 ? 8.963 -9.339 7.113 1.00 60.22 83 PRO A CA 1
ATOM 589 C C . PRO A 1 83 ? 10.451 -9.274 7.493 1.00 60.22 83 PRO A C 1
ATOM 591 O O . PRO A 1 83 ? 10.870 -9.990 8.403 1.00 60.22 83 PRO A O 1
ATOM 594 N N . ALA A 1 84 ? 11.265 -8.475 6.798 1.00 62.41 84 ALA A N 1
ATOM 595 C CA . ALA A 1 84 ? 12.708 -8.394 7.008 1.00 62.41 84 ALA A CA 1
ATOM 596 C C . ALA A 1 84 ? 13.144 -7.173 7.840 1.00 62.41 84 ALA A C 1
ATOM 598 O O . ALA A 1 84 ? 14.348 -6.956 7.998 1.00 62.41 84 ALA A O 1
ATOM 599 N N . PHE A 1 85 ? 12.211 -6.364 8.358 1.00 63.28 85 PHE A N 1
ATOM 600 C CA . PHE A 1 85 ? 12.564 -5.024 8.828 1.00 63.28 85 PHE A CA 1
ATOM 601 C C . PHE A 1 85 ? 13.078 -4.945 10.280 1.00 63.28 85 PHE A C 1
ATOM 603 O O . PHE A 1 85 ? 12.390 -5.364 11.214 1.00 63.28 85 PHE A O 1
ATOM 610 N N . PRO A 1 86 ? 14.273 -4.358 10.503 1.00 53.09 86 PRO A N 1
ATOM 611 C CA . PRO A 1 86 ? 14.756 -3.972 11.824 1.00 53.09 86 PRO A CA 1
ATOM 612 C C . PRO A 1 86 ? 14.058 -2.684 12.294 1.00 53.09 86 PRO A C 1
ATOM 614 O O . PRO A 1 86 ? 13.938 -1.714 11.551 1.00 53.09 86 PRO A O 1
ATOM 617 N N . THR A 1 87 ? 13.603 -2.672 13.545 1.00 56.72 87 THR A N 1
ATOM 618 C CA . THR A 1 87 ? 12.719 -1.649 14.137 1.00 56.72 87 THR A CA 1
ATOM 619 C C . THR A 1 87 ? 13.369 -0.294 14.445 1.00 56.72 87 THR A C 1
ATOM 621 O O . THR A 1 87 ? 12.673 0.601 14.916 1.00 56.72 87 THR A O 1
ATOM 624 N N . ASP A 1 88 ? 14.669 -0.113 14.197 1.00 49.09 88 ASP A N 1
ATOM 625 C CA . ASP A 1 88 ? 15.388 1.114 14.556 1.00 49.09 88 ASP A CA 1
ATOM 626 C C . ASP A 1 88 ? 15.732 1.965 13.316 1.00 49.09 88 ASP A C 1
ATOM 628 O O . ASP A 1 88 ? 16.547 1.586 12.478 1.00 49.09 88 ASP A O 1
ATOM 632 N N . ASP A 1 89 ? 15.117 3.152 13.254 1.00 53.66 89 ASP A N 1
ATOM 633 C CA . ASP A 1 89 ? 15.555 4.339 12.496 1.00 53.66 89 ASP A CA 1
ATOM 634 C C . ASP A 1 89 ? 15.536 4.262 10.949 1.00 53.66 89 ASP A C 1
ATOM 636 O O . ASP A 1 89 ? 16.412 4.798 10.264 1.00 53.66 89 ASP A O 1
ATOM 640 N N . HIS A 1 90 ? 14.510 3.633 10.360 1.00 58.38 90 HIS A N 1
ATOM 641 C CA . HIS A 1 90 ? 14.328 3.615 8.902 1.00 58.38 90 HIS A CA 1
ATOM 642 C C . HIS A 1 90 ? 13.333 4.664 8.383 1.00 58.38 90 HIS A C 1
ATOM 644 O O . HIS A 1 90 ? 12.189 4.766 8.821 1.00 58.38 90 HIS A O 1
ATOM 650 N N . ARG A 1 91 ? 13.774 5.424 7.370 1.00 68.81 91 ARG A N 1
ATOM 651 C CA . ARG A 1 91 ? 12.937 6.373 6.624 1.00 68.81 91 ARG A CA 1
ATOM 652 C C . ARG A 1 91 ? 12.011 5.620 5.668 1.00 68.81 91 ARG A C 1
ATOM 654 O O . ARG A 1 91 ? 12.494 4.828 4.859 1.00 68.81 91 ARG A O 1
ATOM 661 N N . LEU A 1 92 ? 10.717 5.946 5.696 1.00 74.50 92 LEU A N 1
ATOM 662 C CA . LEU A 1 92 ? 9.701 5.426 4.767 1.00 74.50 92 LEU A CA 1
ATOM 663 C C . LEU A 1 92 ? 10.104 5.591 3.291 1.00 74.50 92 LEU A C 1
ATOM 665 O O . LEU A 1 92 ? 9.796 4.741 2.464 1.00 74.50 92 LEU A O 1
ATOM 669 N N . ASP A 1 93 ? 10.893 6.618 2.975 1.00 72.06 93 ASP A N 1
ATOM 670 C CA . ASP A 1 93 ? 11.419 6.890 1.631 1.00 72.06 93 ASP A CA 1
ATOM 671 C C . ASP A 1 93 ? 12.280 5.753 1.031 1.00 72.06 93 ASP A C 1
ATOM 673 O O . ASP A 1 93 ? 12.580 5.785 -0.162 1.00 72.06 93 ASP A O 1
ATOM 677 N N . TYR A 1 94 ? 12.698 4.764 1.833 1.00 78.38 94 TYR A N 1
ATOM 678 C CA . TYR A 1 94 ? 13.455 3.593 1.372 1.00 78.38 94 TYR A CA 1
ATOM 679 C C . TYR A 1 94 ? 12.596 2.356 1.093 1.00 78.38 94 TYR A C 1
ATOM 681 O O . TYR A 1 94 ? 13.123 1.376 0.566 1.00 78.38 94 TYR A O 1
ATOM 689 N N . VAL A 1 95 ? 11.302 2.371 1.423 1.00 87.50 95 VAL A N 1
ATOM 690 C CA . VAL A 1 95 ? 10.422 1.239 1.115 1.00 87.50 95 VAL A CA 1
ATOM 691 C C . VAL A 1 95 ? 10.008 1.329 -0.350 1.00 87.50 95 VAL A C 1
ATOM 693 O O . VAL A 1 95 ? 9.244 2.216 -0.739 1.00 87.50 95 VAL A O 1
ATOM 696 N N . VAL A 1 96 ? 10.527 0.412 -1.164 1.00 92.00 96 VAL A N 1
ATOM 697 C CA . VAL A 1 96 ? 10.227 0.299 -2.598 1.00 92.00 96 VAL A CA 1
ATOM 698 C C . VAL A 1 96 ? 9.358 -0.926 -2.870 1.00 92.00 96 VAL A C 1
ATOM 700 O O . VAL A 1 96 ? 9.283 -1.829 -2.040 1.00 92.00 96 VAL A O 1
ATOM 703 N N . ALA A 1 97 ? 8.713 -0.983 -4.037 1.00 92.50 97 ALA A N 1
ATOM 704 C CA . ALA A 1 97 ? 7.857 -2.107 -4.426 1.00 92.50 97 ALA A CA 1
ATOM 705 C C . ALA A 1 97 ? 8.559 -3.467 -4.257 1.00 92.50 97 ALA A C 1
ATOM 707 O O . ALA A 1 97 ? 7.983 -4.393 -3.686 1.00 92.50 97 ALA A O 1
ATOM 708 N N . ALA A 1 98 ? 9.831 -3.555 -4.666 1.00 92.12 98 ALA A N 1
ATOM 709 C CA . ALA A 1 98 ? 10.623 -4.778 -4.558 1.00 92.12 98 ALA A CA 1
ATOM 710 C C . ALA A 1 98 ? 10.807 -5.295 -3.120 1.00 92.12 98 ALA A C 1
ATOM 712 O O . ALA A 1 98 ? 10.997 -6.497 -2.937 1.00 92.12 98 ALA A O 1
ATOM 713 N N . SER A 1 99 ? 10.717 -4.431 -2.102 1.00 90.44 99 SER A N 1
ATOM 714 C CA . SER A 1 99 ? 10.848 -4.834 -0.696 1.00 90.44 99 SER A CA 1
ATOM 715 C C . SER A 1 99 ? 9.760 -5.830 -0.278 1.00 90.44 99 SER A C 1
ATOM 717 O O . SER A 1 99 ? 10.028 -6.757 0.482 1.00 90.44 99 SER A O 1
ATOM 719 N N . LEU A 1 100 ? 8.553 -5.713 -0.843 1.00 91.75 100 LEU A N 1
ATOM 720 C CA . LEU A 1 100 ? 7.423 -6.592 -0.523 1.00 91.75 100 LEU A CA 1
ATOM 721 C C . LEU A 1 100 ? 7.281 -7.793 -1.475 1.00 91.75 100 LEU A C 1
ATOM 723 O O . LEU A 1 100 ? 6.428 -8.652 -1.253 1.00 91.75 100 LEU A O 1
ATOM 727 N N . TYR A 1 101 ? 8.125 -7.924 -2.503 1.00 93.31 101 TYR A N 1
ATOM 728 C CA . TYR A 1 101 ? 8.057 -9.061 -3.434 1.00 93.31 101 TYR A CA 1
ATOM 729 C C . TYR A 1 101 ? 8.170 -10.428 -2.743 1.00 93.31 101 TYR A C 1
ATOM 731 O O . TYR A 1 101 ? 7.343 -11.293 -3.045 1.00 93.31 101 TYR A O 1
ATOM 739 N N . PRO A 1 102 ? 9.092 -10.650 -1.779 1.00 91.56 102 PRO A N 1
ATOM 740 C CA . PRO A 1 102 ? 9.179 -11.931 -1.080 1.00 91.56 102 PRO A CA 1
ATOM 741 C C . PRO A 1 102 ? 7.907 -12.274 -0.299 1.00 91.56 102 PRO A C 1
ATOM 743 O O . PRO A 1 102 ? 7.530 -13.442 -0.232 1.00 91.56 102 PRO A O 1
ATOM 746 N N . ARG A 1 103 ? 7.227 -11.263 0.263 1.00 91.75 103 ARG A N 1
ATOM 747 C CA . ARG A 1 103 ? 5.957 -11.436 0.982 1.00 91.75 103 ARG A CA 1
ATOM 748 C C . ARG A 1 103 ? 4.849 -11.913 0.044 1.00 91.75 103 ARG A C 1
ATOM 750 O O . ARG A 1 103 ? 4.070 -12.784 0.418 1.00 91.75 103 ARG A O 1
ATOM 757 N N . TYR A 1 104 ? 4.801 -11.362 -1.167 1.00 93.44 104 TYR A N 1
ATOM 758 C CA . TYR A 1 104 ? 3.745 -11.639 -2.144 1.00 93.44 104 TYR A CA 1
ATOM 759 C C . TYR A 1 104 ? 4.098 -12.728 -3.166 1.00 93.44 104 TYR A C 1
ATOM 761 O O . TYR A 1 104 ? 3.292 -13.028 -4.043 1.00 93.44 104 TYR A O 1
ATOM 769 N N . GLY A 1 105 ? 5.275 -13.353 -3.054 1.00 92.25 105 GLY A N 1
ATOM 770 C CA . GLY A 1 105 ? 5.708 -14.426 -3.953 1.00 92.25 105 GLY A CA 1
ATOM 771 C C . GLY A 1 105 ? 6.013 -13.958 -5.380 1.00 92.25 105 GLY A C 1
ATOM 772 O O . GLY A 1 105 ? 5.852 -14.736 -6.320 1.00 92.25 105 GLY A O 1
ATOM 773 N N . LEU A 1 106 ? 6.433 -12.700 -5.543 1.00 91.00 106 LEU A N 1
ATOM 774 C CA . LEU A 1 106 ? 6.813 -12.107 -6.828 1.00 91.00 106 LEU A CA 1
ATOM 775 C C . LEU A 1 106 ? 8.320 -12.300 -7.076 1.00 91.00 106 LEU A C 1
ATOM 777 O O . LEU A 1 106 ? 9.113 -12.257 -6.132 1.00 91.00 106 LEU A O 1
ATOM 781 N N . ALA A 1 107 ? 8.702 -12.538 -8.336 1.00 82.56 107 ALA A N 1
ATOM 782 C CA . ALA A 1 107 ? 10.075 -12.836 -8.767 1.00 82.56 107 ALA A CA 1
ATOM 783 C C . ALA A 1 107 ? 10.567 -11.865 -9.842 1.00 82.56 107 ALA A C 1
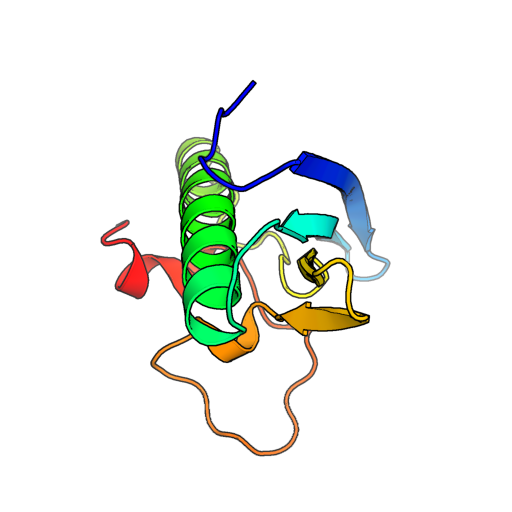ATOM 785 O O . ALA A 1 107 ? 9.743 -11.489 -10.708 1.00 82.56 107 ALA A O 1
#